Protein AF-A0A9E5UY91-F1 (afdb_monomer)

Solvent-accessible surface area (backbone atoms only — not comparable to full-atom values): 4696 Å² total; per-residue (Å²): 113,83,49,52,75,49,73,52,92,78,50,51,46,77,39,68,64,36,77,48,74,29,68,24,48,70,88,38,74,48,60,26,25,39,35,40,39,44,33,48,26,36,37,64,36,79,82,30,47,80,47,51,42,56,65,33,54,57,48,14,41,50,77,46,78,50,53,81,36,73,52,74,82,84,86,80,82,79,76,85,130

Sequence (81 aa):
MQGISLSTPANRVSFDFGFVSTRVGLDAIGTGGDVVITTRALSVTNGAELLAETSGRGGAGDVIINAAIVSPLTLVLSLPT

Structure (mmCIF, N/CA/C/O backbone):
data_AF-A0A9E5UY91-F1
#
_entry.id   AF-A0A9E5UY91-F1
#
loop_
_atom_site.group_PDB
_atom_site.id
_atom_site.type_symbol
_atom_site.label_atom_id
_atom_site.label_alt_id
_atom_site.label_comp_id
_atom_site.label_asym_id
_atom_site.label_entity_id
_atom_site.label_seq_id
_atom_site.pdbx_PDB_ins_code
_atom_site.Cartn_x
_atom_site.Cartn_y
_atom_site.Cartn_z
_atom_site.occupancy
_atom_site.B_iso_or_equiv
_atom_site.auth_seq_id
_atom_site.auth_comp_id
_atom_site.auth_asym_id
_atom_site.auth_atom_id
_atom_site.pdbx_PDB_model_num
ATOM 1 N N . MET A 1 1 ? 2.187 -6.751 -17.559 1.00 53.03 1 MET A N 1
ATOM 2 C CA . MET A 1 1 ? 2.199 -7.309 -16.189 1.00 53.03 1 MET A CA 1
ATOM 3 C C . MET A 1 1 ? 0.831 -7.017 -15.588 1.00 53.03 1 MET A C 1
ATOM 5 O O . MET A 1 1 ? 0.308 -5.953 -15.884 1.00 53.03 1 MET A O 1
ATOM 9 N N . GLN A 1 2 ? 0.215 -7.949 -14.861 1.00 54.72 2 GLN A N 1
ATOM 10 C CA . GLN A 1 2 ? -1.095 -7.715 -14.232 1.00 54.72 2 GLN A CA 1
ATOM 11 C C . GLN A 1 2 ? -0.874 -6.936 -12.922 1.00 54.72 2 GLN A C 1
ATOM 13 O O . GLN A 1 2 ? 0.062 -7.258 -12.192 1.00 54.72 2 GLN A O 1
ATOM 18 N N . GLY A 1 3 ? -1.682 -5.907 -12.651 1.00 62.41 3 GLY A N 1
ATOM 19 C CA . GLY A 1 3 ? -1.642 -5.154 -11.389 1.00 62.41 3 GLY A CA 1
ATOM 20 C C . GLY A 1 3 ? -2.151 -5.958 -10.187 1.00 62.41 3 GLY A C 1
ATOM 21 O O . GLY A 1 3 ? -2.648 -7.077 -10.334 1.00 62.41 3 GLY A O 1
ATOM 22 N N . ILE A 1 4 ? -2.045 -5.381 -8.990 1.00 73.00 4 ILE A N 1
ATOM 23 C CA . ILE A 1 4 ? -2.578 -5.964 -7.751 1.00 73.00 4 ILE A CA 1
ATOM 24 C C . ILE A 1 4 ? -3.945 -5.331 -7.489 1.00 73.00 4 ILE A C 1
ATOM 26 O O . ILE A 1 4 ? -4.045 -4.151 -7.174 1.00 73.00 4 ILE A O 1
ATOM 30 N N . SER A 1 5 ? -5.022 -6.107 -7.600 1.00 68.19 5 SER A N 1
ATOM 31 C CA . SER A 1 5 ? -6.369 -5.643 -7.245 1.00 68.19 5 SER A CA 1
ATOM 32 C C . SER A 1 5 ? -6.853 -6.356 -5.990 1.00 68.19 5 SER A C 1
ATOM 34 O O . SER A 1 5 ? -7.074 -7.567 -6.008 1.00 68.19 5 SER A O 1
ATOM 36 N N . LEU A 1 6 ? -7.031 -5.605 -4.901 1.00 72.19 6 LEU A N 1
ATOM 37 C CA . LEU A 1 6 ? -7.651 -6.096 -3.672 1.00 72.19 6 LEU A CA 1
ATOM 38 C C . LEU A 1 6 ? -9.047 -5.489 -3.531 1.00 72.19 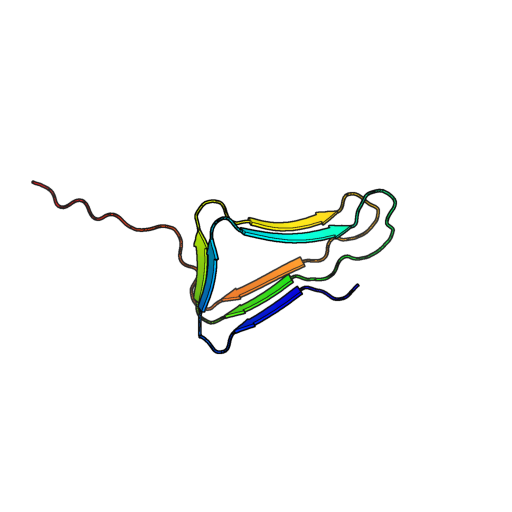6 LEU A C 1
ATOM 40 O O . LEU A 1 6 ? -9.215 -4.290 -3.299 1.00 72.19 6 LEU A O 1
ATOM 44 N N . SER A 1 7 ? -10.057 -6.350 -3.621 1.00 65.56 7 SER A N 1
ATOM 45 C CA . SER A 1 7 ? -11.443 -6.021 -3.304 1.00 65.56 7 SER A CA 1
ATOM 46 C C . SER A 1 7 ? -11.936 -7.016 -2.267 1.00 65.56 7 SER A C 1
ATOM 48 O O . SER A 1 7 ? -11.878 -8.226 -2.491 1.00 65.56 7 SER A O 1
ATOM 50 N N . THR A 1 8 ? -12.375 -6.520 -1.110 1.00 62.03 8 THR A N 1
ATOM 51 C CA . THR A 1 8 ? -12.920 -7.382 -0.060 1.00 62.03 8 THR A CA 1
ATOM 52 C C . THR A 1 8 ? -14.420 -7.137 0.109 1.00 62.03 8 THR A C 1
ATOM 54 O O . THR A 1 8 ? -14.846 -5.996 0.291 1.00 62.03 8 THR A O 1
ATOM 57 N N . PRO A 1 9 ? -15.247 -8.201 0.132 1.00 58.22 9 PRO A N 1
ATOM 58 C CA . PRO A 1 9 ? -16.640 -8.087 0.558 1.00 58.22 9 PRO A CA 1
ATOM 59 C C . PRO A 1 9 ? -16.756 -7.841 2.072 1.00 58.22 9 PRO A C 1
ATOM 61 O O . PRO A 1 9 ? -17.775 -7.353 2.550 1.00 58.22 9 PRO A O 1
ATOM 64 N N . ALA A 1 10 ? -15.693 -8.137 2.833 1.00 58.97 10 ALA A N 1
ATOM 65 C CA . ALA A 1 10 ? -15.637 -8.055 4.293 1.00 58.97 10 ALA A CA 1
ATOM 66 C C . ALA A 1 10 ? -15.571 -6.623 4.859 1.00 58.97 10 ALA A C 1
ATOM 68 O O . ALA A 1 10 ? -15.422 -6.438 6.065 1.00 58.97 10 ALA A O 1
ATOM 69 N N . ASN A 1 11 ? -15.738 -5.594 4.023 1.00 77.31 11 ASN A N 1
ATOM 70 C CA . ASN A 1 11 ? -15.979 -4.220 4.471 1.00 77.31 11 ASN A CA 1
ATOM 71 C C . ASN A 1 11 ? -14.783 -3.548 5.191 1.00 77.31 11 ASN A C 1
ATOM 73 O O . ASN A 1 11 ? -14.923 -2.427 5.690 1.00 77.31 11 ASN A O 1
ATOM 77 N N . ARG A 1 12 ? -13.620 -4.215 5.253 1.00 79.62 12 ARG A N 1
ATOM 78 C CA . ARG A 1 12 ? -12.342 -3.674 5.732 1.00 79.62 12 ARG A CA 1
ATOM 79 C C . ARG A 1 12 ? -11.153 -4.406 5.097 1.00 79.62 12 ARG A C 1
ATOM 81 O O . ARG A 1 12 ? -11.195 -5.619 4.907 1.00 79.62 12 ARG A O 1
ATOM 88 N N . VAL A 1 13 ? -10.084 -3.666 4.822 1.00 86.06 13 VAL A N 1
ATOM 89 C CA . VAL A 1 13 ? -8.745 -4.165 4.477 1.00 86.06 13 VAL A CA 1
ATOM 90 C C . VAL A 1 13 ? -7.783 -3.660 5.551 1.00 86.06 13 VAL A C 1
ATOM 92 O O . VAL A 1 13 ? -7.878 -2.504 5.971 1.00 86.06 13 VAL A O 1
ATOM 95 N N . SER A 1 14 ? -6.897 -4.529 6.033 1.00 86.25 14 SER A N 1
ATOM 96 C CA . SER A 1 14 ? -5.911 -4.190 7.061 1.00 86.25 14 SER A CA 1
ATOM 97 C C . SER A 1 14 ? -4.532 -4.659 6.626 1.00 86.25 14 SER A C 1
ATOM 99 O O . SER A 1 14 ? -4.346 -5.848 6.376 1.00 86.25 14 SER A O 1
ATOM 101 N N . PHE A 1 15 ? -3.587 -3.728 6.563 1.00 86.12 15 PHE A N 1
ATOM 102 C CA . PHE A 1 15 ? -2.167 -3.998 6.389 1.00 86.12 15 PHE A CA 1
ATOM 103 C C . PHE A 1 15 ? -1.465 -3.710 7.711 1.00 86.12 15 PHE A C 1
ATOM 105 O O . PHE A 1 15 ? -1.528 -2.588 8.215 1.00 86.12 15 PHE A O 1
ATOM 112 N N . ASP A 1 16 ? -0.832 -4.736 8.273 1.00 86.88 16 ASP A N 1
ATOM 113 C CA . ASP A 1 16 ? -0.123 -4.670 9.548 1.00 86.88 16 ASP A CA 1
ATOM 114 C C . ASP A 1 16 ? 1.304 -5.192 9.359 1.00 86.88 16 ASP A C 1
ATOM 116 O O . ASP A 1 16 ? 1.467 -6.326 8.909 1.00 86.88 16 ASP A O 1
ATOM 120 N N . PHE A 1 17 ? 2.315 -4.343 9.591 1.00 84.44 17 PHE A N 1
ATOM 121 C CA . PHE A 1 17 ? 3.739 -4.592 9.273 1.00 84.44 17 PHE A CA 1
ATOM 122 C C . PHE A 1 17 ? 4.039 -4.999 7.806 1.00 84.44 17 PHE A C 1
ATOM 124 O O . PHE A 1 17 ? 5.150 -5.421 7.487 1.00 84.44 17 PHE A O 1
ATOM 131 N N . GLY A 1 18 ? 3.050 -4.926 6.910 1.00 83.00 18 GLY A N 1
ATOM 132 C CA . GLY A 1 18 ? 3.113 -5.489 5.562 1.00 83.00 18 GLY A CA 1
ATOM 133 C C . GLY A 1 18 ? 3.579 -4.509 4.490 1.00 83.00 18 GLY A C 1
ATOM 134 O O . GLY A 1 18 ? 3.521 -3.296 4.660 1.00 83.00 18 GLY A O 1
ATOM 135 N N . PHE A 1 19 ? 3.973 -5.058 3.345 1.00 79.19 19 PHE A N 1
ATOM 136 C CA . PHE A 1 19 ? 4.389 -4.291 2.177 1.00 79.19 19 PHE A CA 1
ATOM 137 C C . PHE A 1 19 ? 3.569 -4.723 0.962 1.00 79.19 19 PHE A C 1
ATOM 139 O O . PHE A 1 19 ? 3.519 -5.915 0.647 1.00 79.19 19 PHE A O 1
ATOM 146 N N . VAL A 1 20 ? 2.937 -3.778 0.270 1.00 80.38 20 VAL A N 1
ATOM 147 C CA . VAL A 1 20 ? 2.397 -4.012 -1.078 1.00 80.38 20 VAL A CA 1
ATOM 148 C C . VAL A 1 20 ? 3.197 -3.156 -2.029 1.00 80.38 20 VAL A C 1
ATOM 150 O O . VAL A 1 20 ? 3.218 -1.935 -1.880 1.00 80.38 20 VAL A O 1
ATOM 153 N N . SER A 1 21 ? 3.846 -3.787 -3.003 1.00 79.50 21 SER A N 1
ATOM 154 C CA . SER A 1 21 ? 4.578 -3.039 -4.011 1.00 79.50 21 SER A CA 1
ATOM 155 C C . SER A 1 21 ? 4.415 -3.567 -5.422 1.00 79.50 21 SER A C 1
ATOM 157 O O . SER A 1 21 ? 4.283 -4.770 -5.661 1.00 79.50 21 SER A O 1
ATOM 159 N N . THR A 1 22 ? 4.443 -2.635 -6.367 1.00 78.19 22 THR A N 1
ATOM 160 C CA . THR A 1 22 ? 4.670 -2.907 -7.784 1.00 78.19 22 THR A CA 1
ATOM 161 C C . THR A 1 22 ? 6.028 -2.333 -8.151 1.00 78.19 22 THR A C 1
ATOM 163 O O . THR A 1 22 ? 6.400 -1.249 -7.696 1.00 78.19 22 THR A O 1
ATOM 166 N N . ARG A 1 23 ? 6.828 -3.101 -8.903 1.00 76.56 23 ARG A N 1
ATOM 167 C CA . ARG A 1 23 ? 8.209 -2.714 -9.191 1.00 76.56 23 ARG A CA 1
ATOM 168 C C . ARG A 1 23 ? 8.598 -2.939 -10.642 1.00 76.56 23 ARG A C 1
ATOM 170 O O . ARG A 1 23 ? 8.468 -4.046 -11.163 1.00 76.56 23 ARG A O 1
ATOM 177 N N . VAL A 1 24 ? 9.149 -1.901 -11.264 1.00 80.81 24 VAL A N 1
ATOM 178 C CA . VAL A 1 24 ? 9.88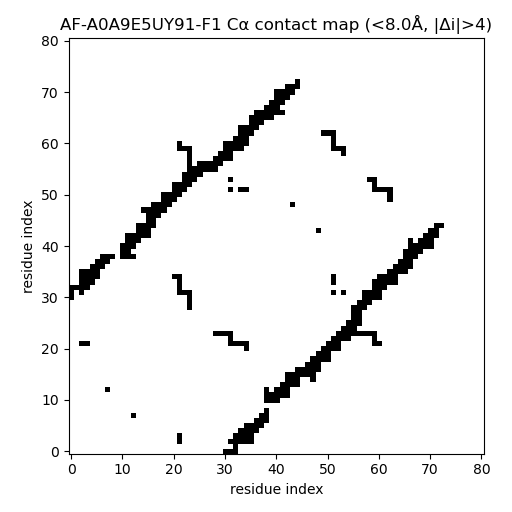7 -2.007 -12.532 1.00 80.81 24 VAL A CA 1
ATOM 179 C C . VAL A 1 24 ? 11.377 -2.016 -12.200 1.00 80.81 24 VAL A C 1
ATOM 181 O O . VAL A 1 24 ? 11.938 -0.990 -11.822 1.00 80.81 24 VAL A O 1
ATOM 184 N N . GLY A 1 25 ? 12.009 -3.190 -12.265 1.00 77.38 25 GLY A N 1
ATOM 185 C CA . GLY A 1 25 ? 13.412 -3.387 -11.876 1.00 77.38 25 GLY A CA 1
ATOM 186 C C . GLY A 1 25 ? 14.423 -2.706 -12.805 1.00 77.38 25 GLY A C 1
ATOM 187 O O . GLY A 1 25 ? 14.071 -2.263 -13.896 1.00 77.38 25 GLY A O 1
ATOM 188 N N . LEU A 1 26 ? 15.689 -2.636 -12.373 1.00 78.38 26 LEU A N 1
ATOM 189 C CA . LEU A 1 26 ? 16.791 -2.187 -13.232 1.00 78.38 26 LEU A CA 1
ATOM 190 C C . LEU A 1 26 ? 16.805 -2.990 -14.544 1.00 78.38 26 LEU A C 1
ATOM 192 O O . LEU A 1 26 ? 16.488 -4.177 -14.551 1.00 78.38 26 LEU A O 1
ATOM 196 N N . ASP A 1 27 ? 17.120 -2.310 -15.645 1.00 82.88 27 ASP A N 1
ATOM 197 C CA . ASP A 1 27 ? 17.136 -2.835 -17.021 1.00 82.88 27 ASP A CA 1
ATOM 198 C C . ASP A 1 27 ? 15.779 -3.279 -17.598 1.00 82.88 27 ASP A C 1
ATOM 200 O O . ASP A 1 27 ? 15.683 -3.581 -18.790 1.00 82.88 27 ASP A O 1
ATOM 204 N N . ALA A 1 28 ? 14.700 -3.240 -16.810 1.00 80.06 28 ALA A N 1
ATOM 205 C CA . ALA A 1 28 ? 13.354 -3.436 -17.327 1.00 80.06 28 ALA A CA 1
ATOM 206 C C . ALA A 1 28 ? 12.869 -2.179 -18.068 1.00 80.06 28 ALA A C 1
ATOM 208 O O . ALA A 1 28 ? 13.010 -1.050 -17.586 1.00 80.06 28 ALA A O 1
ATOM 209 N N . ILE A 1 29 ? 12.261 -2.395 -19.238 1.00 78.25 29 ILE A N 1
ATOM 210 C CA . ILE A 1 29 ? 11.537 -1.373 -19.994 1.00 78.25 29 ILE A CA 1
ATOM 211 C C . ILE A 1 29 ? 10.062 -1.758 -20.001 1.00 78.25 29 ILE A C 1
ATOM 213 O O . ILE A 1 29 ? 9.691 -2.785 -20.570 1.00 78.25 29 ILE A O 1
ATOM 217 N N . GLY A 1 30 ? 9.216 -0.953 -19.364 1.00 75.81 30 GLY A N 1
ATOM 218 C CA . GLY A 1 30 ? 7.781 -1.216 -19.320 1.00 75.81 30 GLY A CA 1
ATOM 219 C C . GLY A 1 30 ? 7.049 -0.448 -18.230 1.00 75.81 30 GLY A C 1
ATOM 220 O O . GLY A 1 30 ? 7.659 0.217 -17.397 1.00 75.81 30 GLY A O 1
ATOM 221 N N . THR A 1 31 ? 5.724 -0.557 -18.250 1.00 78.00 31 THR A N 1
ATOM 222 C CA . THR A 1 31 ? 4.851 0.011 -17.221 1.00 78.00 31 THR A CA 1
ATOM 223 C C . THR A 1 31 ? 4.517 -1.074 -16.197 1.00 78.00 31 THR A C 1
ATOM 225 O O . THR A 1 31 ? 4.067 -2.165 -16.566 1.00 78.00 31 THR A O 1
ATOM 228 N N . GLY A 1 32 ? 4.785 -0.800 -14.922 1.00 78.38 32 GLY A N 1
ATOM 229 C CA . GLY A 1 32 ? 4.340 -1.608 -13.796 1.00 78.38 32 GLY A CA 1
ATOM 230 C C . GLY A 1 32 ? 2.815 -1.609 -13.698 1.00 78.38 32 GLY A C 1
ATOM 231 O O . GLY A 1 32 ? 2.137 -0.779 -14.298 1.00 78.38 32 GLY A O 1
ATOM 232 N N . GLY A 1 33 ? 2.270 -2.612 -13.016 1.00 80.62 33 GLY A N 1
ATOM 233 C CA . GLY A 1 33 ? 0.829 -2.687 -12.802 1.00 80.62 33 GLY A CA 1
ATOM 234 C C . GLY A 1 33 ? 0.379 -1.728 -11.705 1.00 80.62 33 GLY A C 1
ATOM 235 O O . GLY A 1 33 ? 1.166 -1.383 -10.827 1.00 80.62 33 GLY A O 1
ATOM 236 N N . ASP A 1 34 ? -0.897 -1.358 -11.728 1.00 85.12 34 ASP A N 1
ATOM 237 C CA . ASP A 1 34 ? -1.490 -0.538 -10.673 1.00 85.12 34 ASP A CA 1
ATOM 238 C C . ASP A 1 34 ? -1.871 -1.395 -9.460 1.00 85.12 34 ASP A C 1
ATOM 240 O O . ASP A 1 34 ? -2.243 -2.570 -9.588 1.00 85.12 34 ASP A O 1
ATOM 244 N N . VAL A 1 35 ? -1.808 -0.797 -8.273 1.00 84.88 35 VAL A N 1
ATOM 245 C CA . VAL A 1 35 ? -2.376 -1.344 -7.042 1.00 84.88 35 VAL A CA 1
ATOM 246 C C . VAL A 1 35 ? -3.711 -0.657 -6.804 1.00 84.88 35 VAL A C 1
ATOM 248 O O . VAL A 1 35 ? -3.741 0.518 -6.460 1.00 84.88 35 VAL A O 1
ATOM 251 N N . VAL A 1 36 ? -4.821 -1.378 -6.944 1.00 86.88 36 VAL A N 1
ATOM 252 C CA . VAL A 1 36 ? -6.160 -0.828 -6.688 1.00 86.88 36 VAL A CA 1
ATOM 253 C C . VAL A 1 36 ? -6.759 -1.499 -5.460 1.00 86.88 36 VAL A C 1
ATOM 255 O O . VAL A 1 36 ? -7.047 -2.698 -5.466 1.00 86.88 36 VAL A O 1
ATOM 258 N N . ILE A 1 37 ? -6.973 -0.718 -4.401 1.00 86.56 37 ILE A N 1
ATOM 259 C CA . ILE A 1 37 ? -7.623 -1.168 -3.168 1.00 86.56 37 ILE A CA 1
ATOM 260 C C . ILE A 1 37 ? -9.002 -0.530 -3.102 1.00 86.56 37 ILE A C 1
ATOM 262 O O . ILE A 1 37 ? -9.118 0.685 -2.975 1.00 86.56 37 ILE A O 1
ATOM 266 N N . THR A 1 38 ? -10.052 -1.347 -3.151 1.00 89.19 38 THR A N 1
ATOM 267 C CA . THR A 1 38 ? -11.432 -0.872 -2.972 1.00 89.19 38 THR A CA 1
ATOM 268 C C . THR A 1 38 ? -12.040 -1.525 -1.741 1.00 89.19 38 THR A C 1
ATOM 270 O O . THR A 1 38 ? -12.205 -2.744 -1.686 1.00 89.19 38 THR A O 1
ATOM 273 N N . THR A 1 39 ? -12.350 -0.713 -0.732 1.00 87.75 39 THR A N 1
ATOM 274 C CA . THR A 1 39 ? -12.856 -1.166 0.571 1.00 87.75 39 THR A CA 1
ATOM 275 C C . THR A 1 39 ? -13.712 -0.082 1.219 1.00 87.75 39 THR A C 1
ATOM 277 O O . THR A 1 39 ? -13.609 1.089 0.879 1.00 87.75 39 THR A O 1
ATOM 280 N N . ARG A 1 40 ? -14.546 -0.417 2.204 1.00 89.19 40 ARG A N 1
ATOM 281 C CA . ARG A 1 40 ? -15.187 0.621 3.027 1.00 89.19 40 ARG A CA 1
ATOM 282 C C . ARG A 1 40 ? -14.228 1.178 4.075 1.00 89.19 40 ARG A C 1
ATOM 284 O O . ARG A 1 40 ? -14.241 2.375 4.321 1.00 89.19 40 ARG A O 1
ATOM 291 N N . ALA A 1 41 ? -13.402 0.333 4.684 1.00 88.31 41 ALA A N 1
ATOM 292 C CA . ALA A 1 41 ? -12.423 0.751 5.680 1.00 88.31 41 ALA A CA 1
ATOM 293 C C . ALA A 1 41 ? -11.024 0.236 5.325 1.00 88.31 41 ALA A C 1
ATOM 295 O O . ALA A 1 41 ? -10.856 -0.943 5.009 1.00 88.31 41 ALA A O 1
ATOM 296 N N . LEU A 1 42 ? -10.022 1.102 5.400 1.00 88.50 42 LEU A N 1
ATOM 297 C CA . LEU A 1 42 ? -8.615 0.764 5.240 1.00 88.50 42 LEU A CA 1
ATOM 298 C C . LEU A 1 42 ? -7.855 1.107 6.523 1.00 88.50 42 LEU A C 1
ATOM 300 O O . LEU A 1 42 ? -8.006 2.192 7.082 1.00 88.50 42 LEU A O 1
ATOM 304 N N . SER A 1 43 ? -7.031 0.169 6.976 1.00 88.75 43 SER A N 1
ATOM 305 C CA . SER A 1 43 ? -6.118 0.334 8.104 1.00 88.75 43 SER A CA 1
ATOM 306 C C . SER A 1 43 ? -4.711 0.011 7.626 1.00 88.75 43 SER A C 1
ATOM 308 O O . SER A 1 43 ? -4.490 -1.086 7.116 1.00 88.75 43 SER A O 1
ATOM 310 N N . VAL A 1 44 ? -3.784 0.952 7.781 1.00 87.06 44 VAL A N 1
ATOM 311 C CA . VAL A 1 44 ? -2.356 0.759 7.493 1.00 87.06 44 VAL A CA 1
ATOM 312 C C . VAL A 1 44 ? -1.617 1.082 8.782 1.00 87.06 44 VAL A C 1
ATOM 314 O O . VAL A 1 44 ? -1.587 2.235 9.210 1.00 87.06 44 VAL A O 1
ATOM 317 N N . THR A 1 45 ? -1.134 0.053 9.469 1.00 87.31 45 THR A N 1
ATOM 318 C CA . THR A 1 45 ? -0.608 0.170 10.835 1.00 87.31 45 THR A CA 1
ATOM 319 C C . THR A 1 45 ? 0.779 -0.435 10.959 1.00 87.31 45 THR A C 1
ATOM 321 O O . THR A 1 45 ? 1.218 -1.210 10.111 1.00 87.31 45 THR A O 1
ATOM 324 N N . ASN A 1 46 ? 1.474 -0.053 12.034 1.00 87.44 46 ASN A N 1
ATOM 325 C CA . ASN A 1 46 ? 2.776 -0.602 12.409 1.00 87.44 46 ASN A CA 1
ATOM 326 C C . ASN A 1 46 ? 3.833 -0.537 11.291 1.00 87.44 46 ASN A C 1
ATOM 328 O O . ASN A 1 46 ? 4.588 -1.479 11.078 1.00 87.44 46 ASN A O 1
ATOM 332 N N . GLY A 1 47 ? 3.878 0.588 10.569 1.00 83.56 47 GLY A N 1
ATOM 333 C CA . GLY A 1 47 ? 4.866 0.811 9.511 1.00 83.56 47 GLY A CA 1
ATOM 334 C C . GLY A 1 47 ? 4.603 0.029 8.226 1.00 83.56 47 GLY A C 1
ATOM 335 O O . GLY A 1 47 ? 5.524 -0.161 7.446 1.00 83.56 47 GLY A O 1
ATOM 336 N N . ALA A 1 48 ? 3.374 -0.445 8.003 1.00 89.12 48 ALA A N 1
ATOM 337 C CA . ALA A 1 48 ? 3.005 -1.007 6.712 1.00 89.12 48 ALA A CA 1
ATOM 338 C C . ALA A 1 48 ? 3.107 0.045 5.589 1.00 89.12 48 ALA A C 1
ATOM 340 O O . ALA A 1 48 ? 2.726 1.202 5.785 1.00 89.12 48 ALA A O 1
ATOM 341 N N . GLU A 1 49 ? 3.571 -0.366 4.407 1.00 86.69 49 GLU A N 1
ATOM 342 C CA . GLU A 1 49 ? 3.800 0.526 3.265 1.00 86.69 49 GLU A CA 1
ATOM 343 C C . GLU A 1 49 ? 3.125 0.004 1.983 1.00 86.69 49 GLU A C 1
ATOM 345 O O . GLU A 1 49 ? 3.051 -1.200 1.718 1.00 86.69 49 GLU A O 1
ATOM 350 N N . LEU A 1 50 ? 2.606 0.935 1.181 1.00 86.19 50 LEU A N 1
ATOM 351 C CA . LEU A 1 50 ? 1.973 0.688 -0.115 1.00 86.19 50 LEU A CA 1
ATOM 352 C C . LEU A 1 50 ? 2.715 1.546 -1.148 1.00 86.19 50 LEU A C 1
ATOM 354 O O . LEU A 1 50 ? 2.583 2.769 -1.117 1.00 86.19 50 LEU A O 1
ATOM 358 N N . LEU A 1 51 ? 3.514 0.939 -2.028 1.00 83.31 51 LEU A N 1
ATOM 359 C CA . LEU A 1 51 ? 4.430 1.670 -2.916 1.00 83.31 51 LEU A CA 1
ATOM 360 C C . LEU A 1 51 ? 4.347 1.212 -4.372 1.00 83.31 51 LEU A C 1
ATOM 362 O O . LEU A 1 51 ? 4.219 0.028 -4.661 1.00 83.31 51 LEU A O 1
A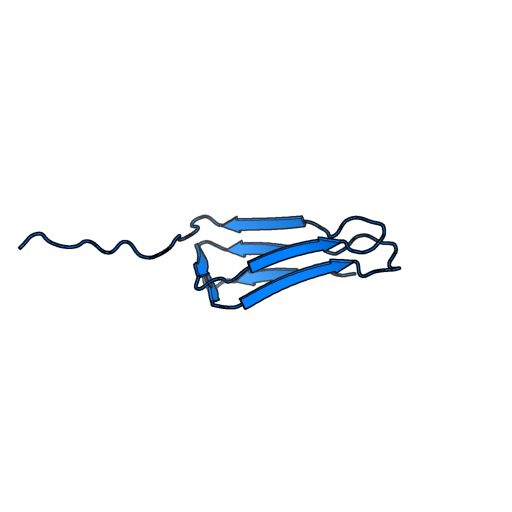TOM 366 N N . ALA A 1 52 ? 4.522 2.151 -5.295 1.00 82.50 52 ALA A N 1
ATOM 367 C CA . ALA A 1 52 ? 4.829 1.853 -6.689 1.00 82.50 52 ALA A CA 1
ATOM 368 C C . ALA A 1 52 ? 6.230 2.400 -6.993 1.00 82.50 52 ALA A C 1
ATOM 370 O O . ALA A 1 52 ? 6.455 3.610 -6.947 1.00 82.50 52 ALA A O 1
ATOM 371 N N . GLU A 1 53 ? 7.190 1.512 -7.261 1.00 81.50 53 GLU A N 1
ATOM 372 C CA . GLU A 1 53 ? 8.598 1.873 -7.455 1.00 81.50 53 GLU A CA 1
ATOM 373 C C . GLU A 1 53 ? 9.105 1.557 -8.869 1.00 81.50 53 GLU A C 1
ATOM 375 O O . GLU A 1 53 ? 8.973 0.444 -9.381 1.00 81.50 53 GLU A O 1
ATOM 380 N N . THR A 1 54 ? 9.789 2.519 -9.490 1.00 81.00 54 THR A N 1
ATOM 381 C CA . THR A 1 54 ? 10.544 2.302 -10.731 1.00 81.00 54 THR A CA 1
ATOM 382 C C . THR A 1 54 ? 12.028 2.453 -10.438 1.00 81.00 54 THR A C 1
ATOM 384 O O . THR A 1 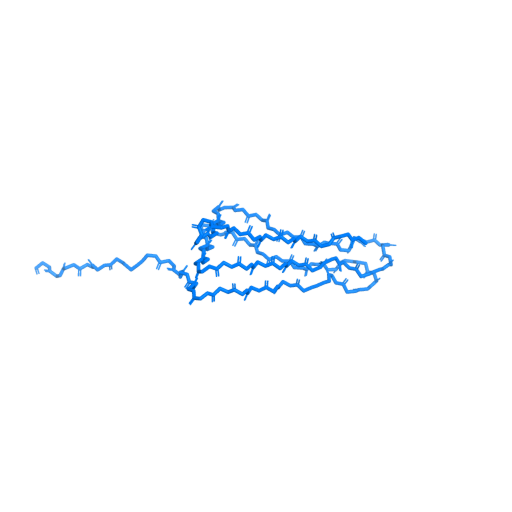54 ? 12.480 3.494 -9.970 1.00 81.00 54 THR A O 1
ATOM 387 N N . SER A 1 55 ? 12.802 1.423 -10.767 1.00 82.44 55 SER A N 1
ATOM 388 C CA . SER A 1 55 ? 14.265 1.471 -10.867 1.00 82.44 55 SER A CA 1
ATOM 389 C C . SER A 1 55 ? 14.764 1.341 -12.320 1.00 82.44 55 SER A C 1
ATOM 391 O O . SER A 1 55 ? 15.930 1.619 -12.582 1.00 82.44 55 SER A O 1
ATOM 393 N N . GLY A 1 56 ? 13.908 0.906 -13.254 1.00 80.81 56 GLY A N 1
ATOM 394 C CA . GLY A 1 56 ? 14.191 0.784 -14.694 1.00 80.81 56 GLY A CA 1
ATOM 395 C C . GLY A 1 56 ? 13.700 1.970 -15.535 1.00 80.81 56 GLY A C 1
ATOM 396 O O . GLY A 1 56 ? 13.565 3.090 -15.046 1.00 80.81 56 GLY A O 1
ATOM 397 N N . ARG A 1 57 ? 13.414 1.740 -16.824 1.00 74.94 57 ARG A N 1
ATOM 398 C CA . ARG A 1 57 ? 12.852 2.758 -17.734 1.00 74.94 57 ARG A CA 1
ATOM 399 C C . ARG A 1 57 ? 11.359 2.513 -17.969 1.00 74.94 57 ARG A C 1
ATOM 401 O O . ARG A 1 57 ? 10.979 1.570 -18.653 1.00 74.94 57 ARG A O 1
ATOM 408 N N . GLY A 1 58 ? 10.514 3.398 -17.449 1.00 79.00 58 GLY A N 1
ATOM 409 C CA . GLY A 1 58 ? 9.053 3.315 -17.557 1.00 79.00 58 GLY A CA 1
ATOM 410 C C . GLY A 1 58 ? 8.365 3.721 -16.251 1.00 79.00 58 GLY A C 1
ATOM 411 O O . GLY A 1 58 ? 9.033 4.138 -15.309 1.00 79.00 58 GLY A O 1
ATOM 412 N N . GLY A 1 59 ? 7.035 3.646 -16.183 1.00 80.94 59 GLY A N 1
ATOM 413 C CA . GLY A 1 59 ? 6.273 3.994 -14.972 1.00 80.94 59 GLY A CA 1
ATOM 414 C C . GLY A 1 59 ? 6.057 2.784 -14.065 1.00 80.94 59 GLY A C 1
ATOM 415 O O . GLY A 1 59 ? 5.886 1.687 -14.575 1.00 80.94 59 GLY A O 1
ATOM 416 N N . ALA A 1 60 ? 6.031 2.959 -12.745 1.00 79.38 60 ALA A N 1
ATOM 417 C CA . ALA A 1 60 ? 5.828 1.856 -11.797 1.00 79.38 60 ALA A CA 1
ATOM 418 C C . ALA A 1 60 ? 4.369 1.367 -11.710 1.00 79.38 60 ALA A C 1
ATOM 420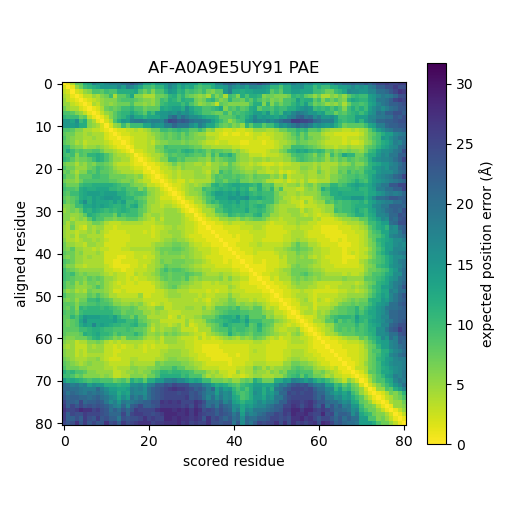 O O . ALA A 1 60 ? 4.104 0.328 -11.104 1.00 79.38 60 ALA A O 1
ATOM 421 N N . GLY A 1 61 ? 3.449 2.104 -12.338 1.00 83.62 61 GLY A N 1
ATOM 422 C CA . GLY A 1 61 ? 2.018 2.050 -12.046 1.00 83.62 61 GLY A CA 1
ATOM 423 C C . GLY A 1 61 ? 1.663 2.984 -10.887 1.00 83.62 61 GLY A C 1
ATOM 424 O O . GLY A 1 61 ? 2.543 3.636 -10.317 1.00 83.62 61 GLY A O 1
ATOM 425 N N . ASP A 1 62 ? 0.381 3.036 -10.549 1.00 84.50 62 ASP A N 1
ATOM 426 C CA . ASP A 1 62 ? -0.160 3.869 -9.474 1.00 84.50 62 ASP A CA 1
ATOM 427 C C . ASP A 1 62 ? -0.675 3.029 -8.297 1.00 84.50 62 ASP A C 1
ATOM 429 O O . ASP A 1 62 ? -1.160 1.910 -8.465 1.00 84.50 62 ASP A O 1
ATOM 433 N N . VAL A 1 63 ? -0.626 3.593 -7.085 1.00 86.31 63 VAL A N 1
ATOM 434 C CA . VAL A 1 63 ? -1.349 3.058 -5.920 1.00 86.31 63 VAL A CA 1
ATOM 435 C C . VAL A 1 63 ? -2.633 3.861 -5.735 1.00 86.31 63 VAL A C 1
ATOM 437 O O . VAL A 1 63 ? -2.611 5.019 -5.324 1.00 86.31 63 VAL A O 1
ATOM 440 N N . ILE A 1 64 ? -3.768 3.231 -6.025 1.00 88.12 64 ILE A N 1
ATOM 441 C CA . ILE A 1 64 ? -5.100 3.832 -6.009 1.00 88.12 64 ILE A CA 1
ATOM 442 C C . ILE A 1 64 ? -5.906 3.224 -4.860 1.00 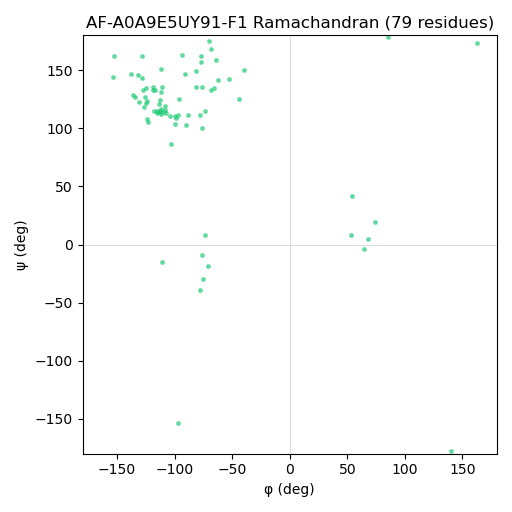88.12 64 ILE A C 1
ATOM 444 O O . ILE A 1 64 ? -6.216 2.030 -4.846 1.00 88.12 64 ILE A O 1
ATOM 448 N N . ILE A 1 65 ? -6.281 4.060 -3.892 1.00 87.88 65 ILE A N 1
ATOM 449 C CA . ILE A 1 65 ? -7.066 3.655 -2.722 1.00 87.88 65 ILE A CA 1
ATOM 450 C C . ILE A 1 65 ? -8.454 4.286 -2.797 1.00 87.88 65 ILE A C 1
ATOM 452 O O . ILE A 1 65 ? -8.622 5.488 -2.611 1.00 87.88 65 ILE A O 1
ATOM 456 N N . ASN A 1 66 ? -9.461 3.440 -2.984 1.00 88.69 66 ASN A N 1
ATOM 457 C CA . ASN A 1 66 ? -10.873 3.785 -2.903 1.00 88.69 66 ASN A CA 1
ATOM 458 C C . ASN A 1 66 ? -11.419 3.275 -1.563 1.00 88.69 66 ASN A C 1
ATOM 460 O O . ASN A 1 66 ? -11.921 2.151 -1.471 1.00 88.69 66 ASN A O 1
ATOM 464 N N . ALA A 1 67 ? -11.277 4.089 -0.512 1.00 88.44 67 ALA A N 1
ATOM 465 C CA . ALA A 1 67 ? -11.739 3.769 0.836 1.00 88.44 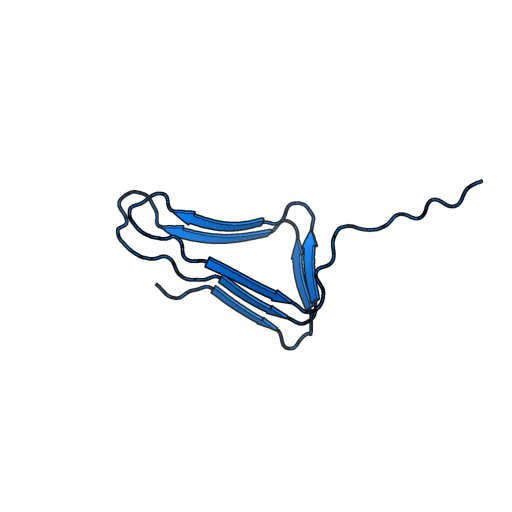67 ALA A CA 1
ATOM 466 C C . ALA A 1 67 ? -12.674 4.844 1.400 1.00 88.44 67 ALA A C 1
ATOM 468 O O . ALA A 1 67 ? -12.371 6.030 1.325 1.00 88.44 67 ALA A O 1
ATOM 469 N N . ALA A 1 68 ? -13.794 4.434 2.005 1.00 87.56 68 ALA A N 1
ATOM 470 C CA . ALA A 1 68 ? -14.703 5.376 2.670 1.00 87.56 68 ALA A CA 1
ATOM 471 C C . ALA A 1 68 ? -14.152 5.864 4.022 1.00 87.56 68 ALA A C 1
ATOM 473 O O . ALA A 1 68 ? -14.453 6.968 4.464 1.00 87.56 68 ALA A O 1
ATOM 474 N N . ILE A 1 69 ? -13.356 5.029 4.689 1.00 85.06 69 ILE A N 1
ATOM 475 C CA . ILE A 1 69 ? -12.708 5.315 5.965 1.00 85.06 69 ILE A CA 1
ATOM 476 C C . ILE A 1 69 ? -11.254 4.868 5.855 1.00 85.06 69 ILE A C 1
ATOM 478 O O . ILE A 1 69 ? -10.989 3.709 5.542 1.00 85.06 69 ILE A O 1
ATOM 482 N N . VAL A 1 70 ? -10.319 5.759 6.167 1.00 83.19 70 VAL A N 1
ATOM 483 C CA . VAL A 1 70 ? -8.910 5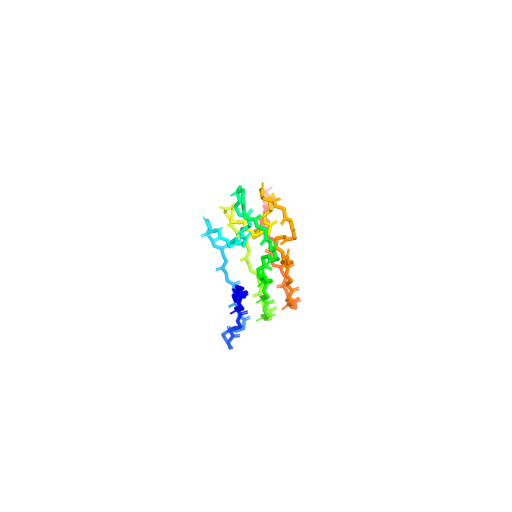.416 6.379 1.00 83.19 70 VAL A CA 1
ATOM 484 C C . VAL A 1 70 ? -8.611 5.712 7.839 1.00 83.19 70 VAL A C 1
ATOM 486 O O . VAL A 1 70 ? -8.747 6.852 8.273 1.00 83.19 70 VAL A O 1
ATOM 489 N N . SER A 1 71 ? -8.296 4.684 8.623 1.00 77.81 71 SER A N 1
ATOM 490 C CA . SER A 1 71 ? -8.030 4.841 10.055 1.00 77.81 71 SER A CA 1
ATOM 491 C C . SER A 1 71 ? -6.548 5.157 10.289 1.00 77.81 71 SER A C 1
ATOM 493 O O . SER A 1 71 ? -5.729 4.258 10.085 1.00 77.81 71 SER A O 1
ATOM 495 N N . PRO A 1 72 ? -6.172 6.373 10.739 1.00 60.66 72 PRO A N 1
ATOM 496 C CA . PRO A 1 72 ? -4.874 6.589 11.358 1.00 60.66 72 PRO A CA 1
ATOM 497 C C . PRO A 1 72 ? -4.883 6.068 12.806 1.00 60.66 72 PRO A C 1
ATOM 499 O O . PRO A 1 72 ? -5.938 5.828 13.395 1.00 60.66 72 PRO A O 1
ATOM 502 N N . LEU A 1 73 ? -3.679 5.867 13.337 1.00 55.50 73 LEU A N 1
ATOM 503 C CA . LEU A 1 73 ? -3.351 5.338 14.664 1.00 55.50 73 LEU A CA 1
ATOM 504 C C . LEU A 1 73 ? -4.245 5.818 15.827 1.00 55.50 73 LEU A C 1
ATOM 506 O O . LEU A 1 73 ? -4.755 6.935 15.861 1.00 55.50 73 LEU A O 1
ATOM 510 N N . THR A 1 74 ? -4.361 4.923 16.807 1.00 53.94 74 THR A N 1
ATOM 511 C CA . THR A 1 74 ? -5.146 4.965 18.047 1.00 53.94 74 THR A CA 1
ATOM 512 C C . THR A 1 74 ? -5.092 6.298 18.804 1.00 53.94 74 THR A C 1
ATOM 514 O O . THR A 1 74 ? -4.026 6.741 19.226 1.00 53.94 74 THR A O 1
ATOM 517 N N . LEU A 1 75 ? -6.262 6.885 19.081 1.00 48.34 75 LEU A N 1
ATOM 518 C 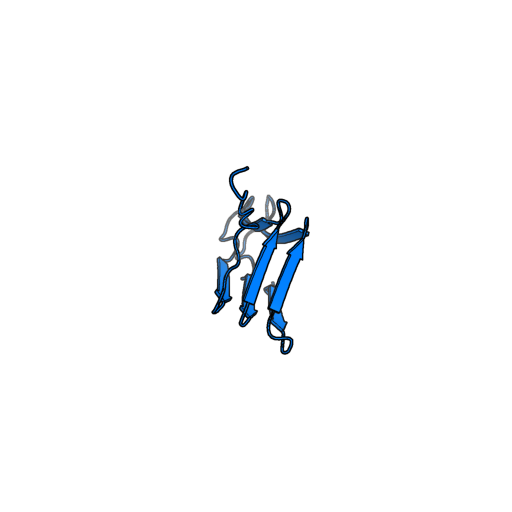CA . LEU A 1 75 ? -6.403 7.995 20.026 1.00 48.34 75 LEU A CA 1
ATOM 519 C C . LEU A 1 75 ? -6.368 7.446 21.463 1.00 48.34 75 LEU A C 1
ATOM 521 O O . LEU A 1 75 ? -7.299 6.758 21.879 1.00 48.34 75 LEU A O 1
ATOM 525 N N . VAL A 1 76 ? -5.317 7.747 22.230 1.00 55.38 76 VAL A N 1
ATOM 526 C CA . VAL A 1 76 ? -5.276 7.447 23.672 1.00 55.38 76 VAL A CA 1
ATOM 527 C C . VAL A 1 76 ? -5.840 8.655 24.420 1.00 55.38 76 VAL A C 1
ATOM 529 O O . VAL A 1 76 ? -5.172 9.678 24.545 1.00 55.38 76 VAL A O 1
ATOM 532 N N . LEU A 1 77 ? -7.084 8.572 24.894 1.00 54.16 77 LEU A N 1
ATOM 533 C CA . LEU A 1 77 ? -7.631 9.576 25.809 1.00 54.16 77 LEU A CA 1
ATOM 534 C C . LEU A 1 77 ? -7.043 9.321 27.203 1.00 54.16 77 LEU A C 1
ATOM 536 O O . LEU A 1 77 ? -7.499 8.424 27.910 1.00 54.16 77 LEU A O 1
ATOM 540 N N . SER A 1 78 ? -6.026 10.082 27.612 1.00 58.66 78 SER A N 1
ATOM 541 C CA . SER A 1 78 ? -5.628 10.117 29.023 1.00 58.66 78 SER A CA 1
ATOM 542 C C . SER A 1 78 ? -6.678 10.913 29.804 1.00 58.66 78 SER A C 1
ATOM 544 O O . SER A 1 78 ? -6.833 12.113 29.573 1.00 58.66 78 SER A O 1
ATOM 546 N N . LEU A 1 79 ? -7.407 10.261 30.714 1.00 57.34 79 LEU A N 1
ATOM 547 C CA . LEU A 1 79 ? -8.241 10.962 31.692 1.00 57.34 79 LEU A CA 1
ATOM 548 C C . LEU A 1 79 ? -7.322 11.704 32.679 1.00 57.34 79 LEU A C 1
ATOM 550 O O . LEU A 1 79 ? -6.361 11.094 33.156 1.00 57.34 79 LEU A O 1
ATOM 554 N N . PRO A 1 80 ? -7.576 12.988 32.984 1.00 62.12 80 PRO A N 1
ATOM 555 C CA . PRO A 1 80 ? -6.839 13.677 34.034 1.00 62.12 80 PRO A CA 1
ATOM 556 C C . PRO A 1 80 ? -7.173 13.040 35.389 1.00 62.12 80 PRO A C 1
ATOM 558 O O . PRO A 1 80 ? -8.339 12.754 35.668 1.00 62.12 80 PRO A O 1
ATOM 561 N N . THR A 1 81 ? -6.135 12.789 36.190 1.00 71.31 81 THR A N 1
ATOM 562 C CA . THR A 1 81 ? -6.243 12.397 37.605 1.00 71.31 81 THR A CA 1
ATOM 563 C C . THR A 1 81 ? -6.749 13.542 38.460 1.00 71.31 81 THR A C 1
ATOM 565 O O . THR A 1 81 ? -6.259 14.672 38.224 1.00 71.31 81 THR A O 1
#

Foldseek 3Di:
DEAAEDDDPVQEDEDAPAEAEQEQAAPRADETHEYEYAHQEYEYDDPYDYDQYYPYHYHSHYHHYHYNYYDDDDDDDDDDD

Nearest PDB structures (foldseek):
  5awf-assembly1_B  TM=3.113E-01  e=5.283E+00  Escherichia coli K-12
  6mzp-assembly2_B  TM=1.801E-01  e=3.922E+00  Danio rerio

pLDDT: mean 77.65, std 11.06, range [48.34, 89.19]

Radius of gyration: 16.15 Å; Cα contacts (8 Å, |Δi|>4): 187; chains: 1; bounding box: 34×22×58 Å

Secondary structure (DSSP, 8-state):
---EEEE-TTS-EEEES-EEEEEE-TT-BSPPPPEEEEEEEEEEETT-EEEEEESSBS----EEEEEEEEE-S--------

Mean predicted aligned error: 8.72 Å